Protein AF-A0A4Q7DZA7-F1 (afdb_monomer)

pLDDT: mean 85.85, std 13.91, range [44.31, 97.94]

Foldseek 3Di:
DPPVPVVVLVVLVVVLVQAEFEWEDPDVVDTDGDDDDPQLSVLVSLCCVFPNVVLSVQLCVVVVDHQYEYAYDPDPDQWAEDARYIYGYDPVVVVVVCPPPQDDSNLRVQLRNLVYNSSCVSDPDADDPPDQSNSQVSLVVTNQSSCVSVVTDRPNGPDD

Radius of gyration: 15.42 Å; Cα contacts (8 Å, |Δi|>4): 242; chains: 1; bounding box: 34×45×36 Å

Sequence (160 aa):
MQMFNAETRLAKERELNKYFTHSTEYELDEYRASAMPQNVKDSLVDIMESPLGDKIRNGVDSTGSKIELTQSLYEESAFQASGNQVYYGDVDTFNARGITMHQTMGTLLAHEIGHTQSYMANYSFVPSPGTNSNENWTVTNAEDIYRAYKGLPLRRNYDN

Nearest PDB structures (foldseek):
  5ev7-assembly1_A  TM=4.922E-01  e=2.728E-02  Bacillus anthracis str. Ames
  4fca-assembly1_A  TM=4.687E-01  e=2.016E-02  Bacillus anthracis str. Ames
  3se6-assembly1_A  TM=5.069E-01  e=5.265E+00  Homo sapiens
  7edx-assembly1_B  TM=3.617E-01  e=3.245E+00  Homo sapiens

Mean predicted aligned error: 6.01 Å

Secondary structure (DSSP, 8-state):
--SHHHHHHHHHHHHHHHHEEEEEEEETTEEEE-PPPHHHHHHHHHHHHSHHHHHHHHHHHHH--PEEEEE-SS-SSSEEEETTEEEE--HHHHHHTT--TT--HHHHHHHHHHTSHHHHTT-S--PPTTSHHHHHHHIIIIIHHHHHHHTPPP--S---

Organism: NCBI:txid43658

Solvent-accessible surface area (backbone atoms only — not comparable to full-atom values): 8910 Å² total; per-residue (Å²): 143,71,69,78,60,56,59,55,50,54,51,52,53,57,53,48,58,72,47,39,47,35,26,33,42,79,48,93,98,39,72,42,82,47,85,70,54,67,72,58,50,54,29,48,51,56,42,54,75,29,78,46,18,58,47,44,51,55,9,22,70,72,67,72,44,54,40,33,40,31,38,33,81,79,56,87,56,63,66,48,50,58,62,42,33,31,41,30,33,56,70,67,60,51,68,70,65,62,60,56,102,84,62,46,73,44,47,51,50,34,30,33,48,35,61,14,49,29,40,46,64,73,49,98,74,76,61,63,83,100,34,74,66,23,51,35,46,21,29,64,73,19,18,33,47,46,24,56,70,72,71,44,85,68,60,92,58,76,77,133

Structure (mmCIF, N/CA/C/O backbone):
data_AF-A0A4Q7DZA7-F1
#
_entry.id   AF-A0A4Q7DZA7-F1
#
loop_
_atom_site.group_PDB
_atom_site.id
_atom_site.type_symbol
_atom_site.label_atom_id
_atom_site.label_alt_id
_atom_site.label_comp_id
_atom_site.label_asym_id
_atom_site.label_entity_id
_atom_site.label_seq_id
_atom_site.pdbx_PDB_ins_code
_atom_site.Cartn_x
_atom_site.Cartn_y
_atom_site.Cartn_z
_atom_site.occupancy
_atom_site.B_iso_or_equiv
_atom_site.auth_seq_id
_atom_site.auth_comp_id
_atom_site.auth_asym_id
_atom_site.auth_atom_id
_atom_site.pdbx_PDB_model_num
ATOM 1 N N . MET A 1 1 ? -7.302 -31.049 -13.648 1.00 47.22 1 MET A N 1
ATOM 2 C CA . MET A 1 1 ? -7.250 -30.394 -12.322 1.00 47.22 1 MET A CA 1
ATOM 3 C C . MET A 1 1 ? -6.666 -28.983 -12.491 1.00 47.22 1 MET A C 1
ATOM 5 O O . MET A 1 1 ? -5.512 -28.764 -12.170 1.00 47.22 1 MET A O 1
ATOM 9 N N . GLN A 1 2 ? -7.422 -28.051 -13.096 1.00 45.88 2 GLN A N 1
ATOM 10 C CA . GLN A 1 2 ? -6.946 -26.686 -13.428 1.00 45.88 2 GLN A CA 1
ATOM 11 C C . GLN A 1 2 ? -8.004 -25.575 -13.232 1.00 45.88 2 GLN A C 1
ATOM 13 O O . GLN A 1 2 ? -7.659 -24.402 -13.301 1.00 45.88 2 GLN A O 1
ATOM 18 N N . MET A 1 3 ? -9.269 -25.908 -12.935 1.00 44.31 3 MET A N 1
ATOM 19 C CA . MET A 1 3 ? -10.332 -24.903 -12.746 1.00 44.31 3 MET A CA 1
ATOM 20 C C . MET A 1 3 ? -10.346 -24.267 -11.345 1.00 44.31 3 MET A C 1
ATOM 22 O O . MET A 1 3 ? -10.724 -23.110 -11.213 1.00 44.31 3 MET A O 1
ATOM 26 N N . PHE A 1 4 ? -9.833 -24.961 -10.321 1.00 48.12 4 PHE A N 1
ATOM 27 C CA . PHE A 1 4 ? -9.812 -24.458 -8.938 1.00 48.12 4 PHE A CA 1
ATOM 28 C C . PHE A 1 4 ? -8.910 -23.229 -8.725 1.00 48.12 4 PHE A C 1
ATOM 30 O O . PHE A 1 4 ? -9.096 -22.508 -7.758 1.00 48.12 4 PHE A O 1
ATOM 37 N N . ASN A 1 5 ? -7.949 -22.961 -9.617 1.00 60.72 5 ASN A N 1
ATOM 38 C CA . ASN A 1 5 ? -6.965 -21.890 -9.411 1.00 60.72 5 ASN A CA 1
ATOM 39 C C . ASN A 1 5 ? -7.408 -20.535 -9.998 1.00 60.72 5 ASN A C 1
ATOM 41 O O . ASN A 1 5 ? -7.038 -19.475 -9.494 1.00 60.72 5 ASN A O 1
ATOM 45 N N . ALA A 1 6 ? -8.217 -20.548 -11.063 1.00 61.12 6 ALA A N 1
ATOM 46 C CA . ALA A 1 6 ? -8.665 -19.327 -11.734 1.00 61.12 6 ALA A CA 1
ATOM 47 C C . ALA A 1 6 ? -9.775 -18.607 -10.951 1.00 61.12 6 ALA A C 1
ATOM 49 O O . ALA A 1 6 ? -9.751 -17.382 -10.840 1.00 61.12 6 ALA A O 1
ATOM 50 N N . GLU A 1 7 ? -10.713 -19.357 -10.368 1.00 65.81 7 GLU A N 1
ATOM 51 C CA . GLU A 1 7 ? -11.801 -18.795 -9.559 1.00 65.81 7 GLU A CA 1
ATOM 52 C C . GLU A 1 7 ? -11.279 -18.150 -8.272 1.00 65.81 7 GLU A C 1
ATOM 54 O O . GLU A 1 7 ? -11.689 -17.039 -7.930 1.00 65.81 7 GLU A O 1
ATOM 59 N N . THR A 1 8 ? -10.309 -18.786 -7.608 1.00 79.00 8 THR A N 1
ATOM 60 C CA . THR A 1 8 ? -9.642 -18.224 -6.427 1.00 79.00 8 THR A CA 1
ATOM 61 C C . THR A 1 8 ? -8.874 -16.948 -6.768 1.00 79.00 8 THR A C 1
ATOM 63 O O . THR A 1 8 ? -8.974 -15.968 -6.032 1.00 79.00 8 THR A O 1
ATOM 66 N N . ARG A 1 9 ? -8.172 -16.899 -7.910 1.00 71.00 9 ARG A N 1
ATOM 67 C CA . ARG A 1 9 ? -7.470 -15.684 -8.357 1.00 71.00 9 ARG A CA 1
ATOM 68 C C . ARG A 1 9 ? -8.435 -14.536 -8.658 1.00 71.00 9 ARG A C 1
ATOM 70 O O . ARG A 1 9 ? -8.233 -13.428 -8.175 1.00 71.00 9 ARG A O 1
ATOM 77 N N . LEU A 1 10 ? -9.516 -14.798 -9.393 1.00 75.88 10 LEU A N 1
ATOM 78 C CA . LEU A 1 10 ? -10.536 -13.784 -9.689 1.00 75.88 10 LEU A CA 1
ATOM 79 C C . LEU A 1 10 ? -11.243 -13.280 -8.424 1.00 75.88 10 LEU A C 1
ATOM 81 O O . LEU A 1 10 ? -11.588 -12.103 -8.338 1.00 75.88 10 LEU A O 1
ATOM 85 N N . ALA A 1 11 ? -11.472 -14.149 -7.437 1.00 84.00 11 ALA A N 1
ATOM 86 C CA . ALA A 1 11 ? -12.013 -13.744 -6.143 1.00 84.00 11 ALA A CA 1
ATOM 87 C C . ALA A 1 11 ? -11.052 -12.808 -5.393 1.00 84.00 11 ALA A C 1
ATOM 89 O O . ALA A 1 11 ? -11.485 -11.754 -4.935 1.00 84.00 11 ALA A O 1
ATOM 90 N N . LYS A 1 12 ? -9.757 -13.145 -5.348 1.00 84.88 12 LYS A N 1
ATOM 91 C CA . LYS A 1 12 ? -8.710 -12.311 -4.741 1.00 84.88 12 LYS A CA 1
ATOM 92 C C . LYS A 1 12 ? -8.581 -10.949 -5.427 1.00 84.88 12 LYS A C 1
ATOM 94 O O . LYS A 1 12 ? -8.560 -9.930 -4.752 1.00 84.88 12 LYS A O 1
ATOM 99 N N . GLU A 1 13 ? -8.589 -10.900 -6.758 1.00 81.81 13 GLU A N 1
ATOM 100 C CA . GLU A 1 13 ? -8.533 -9.628 -7.495 1.00 81.81 13 GLU A CA 1
ATOM 101 C C . GLU A 1 13 ? -9.774 -8.754 -7.258 1.00 81.81 13 GLU A C 1
ATOM 103 O O . GLU A 1 13 ? -9.659 -7.543 -7.071 1.00 81.81 13 GLU A O 1
ATOM 108 N N . ARG A 1 14 ? -10.972 -9.353 -7.213 1.00 87.56 14 ARG A N 1
ATOM 109 C CA . ARG A 1 14 ? -12.196 -8.616 -6.857 1.00 87.56 14 ARG A CA 1
ATOM 110 C C . ARG A 1 14 ? -12.143 -8.059 -5.442 1.00 87.56 14 ARG A C 1
ATOM 112 O O . ARG A 1 14 ? -12.665 -6.971 -5.218 1.0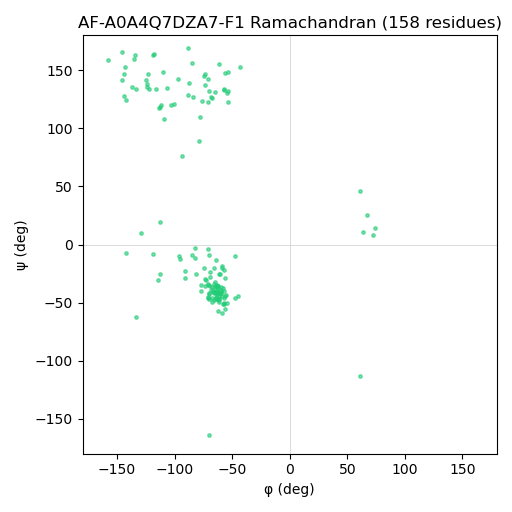0 87.56 14 ARG A O 1
ATOM 119 N N . GLU A 1 15 ? -11.535 -8.793 -4.518 1.00 90.38 15 GLU A N 1
ATOM 120 C CA . GLU A 1 15 ? -11.320 -8.323 -3.156 1.00 90.38 15 GLU A CA 1
ATOM 121 C C . GLU A 1 15 ? -10.361 -7.129 -3.129 1.00 90.38 15 GLU A C 1
ATOM 123 O O . GLU A 1 15 ? -10.706 -6.101 -2.555 1.00 90.38 15 GLU A O 1
ATOM 128 N N . LEU A 1 16 ? -9.220 -7.204 -3.824 1.00 94.50 16 LEU A N 1
ATOM 129 C CA . LEU A 1 16 ? -8.279 -6.082 -3.918 1.00 94.50 16 LEU A CA 1
ATOM 130 C C . LEU A 1 16 ? -8.952 -4.806 -4.436 1.00 94.50 16 LEU A C 1
ATOM 132 O O . LEU A 1 16 ? -8.773 -3.741 -3.853 1.00 94.50 16 LEU A O 1
ATOM 136 N N . ASN A 1 17 ? -9.795 -4.913 -5.465 1.00 94.56 17 ASN A N 1
ATOM 137 C CA . ASN A 1 17 ? -10.489 -3.763 -6.055 1.00 94.56 17 ASN A CA 1
ATOM 138 C C . ASN A 1 17 ? -11.466 -3.058 -5.097 1.00 94.56 17 ASN A C 1
ATOM 140 O O . ASN A 1 17 ? -11.931 -1.956 -5.406 1.00 94.56 17 ASN A O 1
ATOM 144 N N . LYS A 1 18 ? -11.825 -3.661 -3.956 1.00 95.88 18 LYS A N 1
ATOM 145 C CA . LYS A 1 18 ? -12.610 -2.979 -2.915 1.00 95.88 18 LYS A CA 1
ATOM 146 C C . LYS A 1 18 ? -11.775 -1.966 -2.141 1.00 95.88 18 LYS A C 1
ATOM 148 O O . LYS A 1 18 ? -12.327 -0.958 -1.719 1.00 95.88 18 LYS A O 1
ATOM 153 N N . TYR A 1 19 ? -10.475 -2.209 -2.010 1.00 97.38 19 TYR A N 1
ATOM 154 C CA . TYR A 1 19 ? -9.584 -1.454 -1.129 1.00 97.38 19 TYR A CA 1
ATOM 155 C C . TYR A 1 19 ? -8.553 -0.622 -1.886 1.00 97.38 19 TYR A C 1
ATOM 157 O O . TYR A 1 19 ? -8.115 0.407 -1.378 1.00 97.38 19 TYR A O 1
ATOM 165 N N . PHE A 1 20 ? -8.223 -1.034 -3.111 1.00 97.81 20 PHE A N 1
ATOM 166 C CA . PHE A 1 20 ? -7.206 -0.401 -3.934 1.00 97.81 20 PHE A CA 1
ATOM 167 C C . PHE A 1 20 ? -7.756 0.055 -5.283 1.00 97.81 20 PHE A C 1
ATOM 169 O O . PHE A 1 20 ? -8.619 -0.593 -5.885 1.00 97.81 20 PHE A O 1
ATOM 176 N N . THR A 1 21 ? -7.210 1.160 -5.775 1.00 97.31 21 THR A N 1
ATOM 177 C CA . THR A 1 21 ? -7.267 1.569 -7.182 1.00 97.31 21 THR A CA 1
ATOM 178 C C . THR A 1 21 ? -5.858 1.631 -7.746 1.00 97.31 21 THR A C 1
ATOM 180 O O . THR A 1 21 ? -4.883 1.616 -6.997 1.00 97.31 21 THR A O 1
ATOM 183 N N . HIS A 1 22 ? -5.742 1.655 -9.071 1.00 96.38 22 HIS A N 1
ATOM 184 C CA . HIS A 1 22 ? -4.447 1.736 -9.723 1.00 96.38 22 HIS A CA 1
ATOM 185 C C . HIS A 1 22 ? -4.472 2.724 -10.884 1.00 96.38 22 HIS A C 1
ATOM 187 O O . HIS A 1 22 ? -5.401 2.713 -11.702 1.00 96.38 22 HIS A O 1
ATOM 193 N N . SER A 1 23 ? -3.433 3.542 -10.961 1.00 95.44 23 SER A N 1
ATOM 194 C CA . SER A 1 23 ? -3.175 4.452 -12.064 1.00 95.44 23 SER A CA 1
ATOM 195 C C . SER A 1 23 ? -1.703 4.388 -12.474 1.00 95.44 23 SER A C 1
ATOM 197 O O . SER A 1 23 ? -0.838 3.904 -11.746 1.00 95.44 23 SER A O 1
ATOM 199 N N . THR A 1 24 ? -1.425 4.821 -13.696 1.00 92.31 24 THR A N 1
ATOM 200 C CA . THR A 1 24 ? -0.067 4.987 -14.209 1.00 92.31 24 THR A CA 1
ATOM 201 C C . THR A 1 24 ? 0.092 6.434 -14.637 1.00 92.31 24 THR A C 1
ATOM 203 O O . THR A 1 24 ? -0.790 6.986 -15.304 1.00 92.31 24 THR A O 1
ATOM 206 N N . GLU A 1 25 ? 1.203 7.037 -14.241 1.00 89.44 25 GLU A N 1
ATOM 207 C CA . GLU A 1 25 ? 1.641 8.329 -14.746 1.00 89.44 25 GLU A CA 1
ATOM 208 C C . GLU A 1 25 ? 2.041 8.180 -16.217 1.00 89.44 25 GLU A C 1
ATOM 210 O O . GLU A 1 25 ? 2.806 7.285 -16.570 1.00 89.44 25 GLU A O 1
ATOM 215 N N . TYR A 1 26 ? 1.482 9.009 -17.094 1.00 83.69 26 TYR A N 1
ATOM 216 C CA . TYR A 1 26 ? 1.755 8.951 -18.535 1.00 83.69 26 TYR A CA 1
ATOM 217 C C . TYR A 1 26 ? 2.488 10.201 -19.037 1.00 83.69 26 TYR A C 1
ATOM 219 O O . TYR A 1 26 ? 3.290 10.113 -19.964 1.00 83.69 26 TYR A O 1
ATOM 227 N N . GLU A 1 27 ? 2.240 11.340 -18.396 1.00 83.69 27 GLU A N 1
ATOM 228 C CA . GLU A 1 27 ? 3.023 12.575 -18.483 1.00 83.69 27 GLU A CA 1
ATOM 229 C C . GLU A 1 27 ? 3.222 13.091 -17.053 1.00 83.69 27 GLU A C 1
ATOM 231 O O . GLU A 1 27 ? 2.518 12.639 -16.149 1.00 83.69 27 GLU A O 1
ATOM 236 N N . LEU A 1 28 ? 4.176 14.001 -16.840 1.00 81.88 28 LEU A N 1
ATOM 237 C CA . LEU A 1 28 ? 4.444 14.553 -15.510 1.00 81.88 28 LEU A CA 1
ATOM 238 C C . LEU A 1 28 ? 3.151 15.117 -14.902 1.00 81.88 28 LEU A C 1
ATOM 240 O O . LEU A 1 28 ? 2.518 15.980 -15.511 1.00 81.88 28 LEU A O 1
ATOM 244 N N . ASP A 1 29 ? 2.777 14.615 -13.725 1.00 81.50 29 ASP A N 1
ATOM 245 C CA . ASP A 1 29 ? 1.537 14.957 -13.012 1.00 81.50 29 ASP A CA 1
ATOM 246 C C . ASP A 1 29 ? 0.220 14.565 -13.727 1.00 81.50 29 ASP A C 1
ATOM 248 O O . ASP A 1 29 ? -0.872 14.939 -13.282 1.00 81.50 29 ASP A O 1
ATOM 252 N N . GLU A 1 30 ? 0.277 13.769 -14.802 1.00 87.25 30 GLU A N 1
ATOM 253 C CA . GLU A 1 30 ? -0.896 13.231 -15.498 1.00 87.25 30 GLU A CA 1
ATOM 254 C C . GLU A 1 30 ? -1.068 11.723 -15.274 1.00 87.25 30 GLU A C 1
ATOM 256 O O . GLU A 1 30 ? -0.381 10.881 -15.864 1.00 87.25 30 GLU A O 1
ATOM 261 N N . TYR A 1 31 ? -2.085 11.373 -14.487 1.00 90.12 31 TYR A N 1
ATOM 262 C CA . TYR A 1 31 ? -2.376 9.997 -14.087 1.00 90.12 31 TYR A CA 1
ATOM 263 C C . TYR A 1 31 ? -3.597 9.434 -14.813 1.00 90.12 31 TYR A C 1
ATOM 265 O O . TYR A 1 31 ? -4.650 10.071 -14.907 1.00 90.12 31 TYR A O 1
ATOM 273 N N . ARG A 1 32 ? -3.487 8.196 -15.303 1.00 93.19 32 ARG A N 1
ATOM 274 C CA . ARG A 1 32 ? -4.602 7.478 -15.936 1.00 93.19 32 ARG A CA 1
ATOM 275 C C . ARG A 1 32 ? -4.841 6.150 -15.250 1.00 93.19 32 ARG A C 1
ATOM 277 O O . ARG A 1 32 ? -3.901 5.3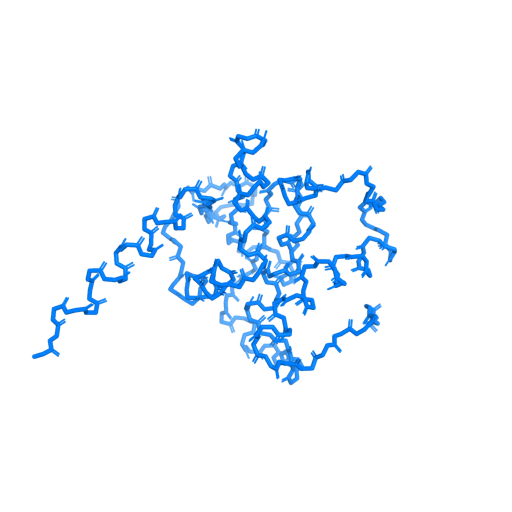99 -15.008 1.00 93.19 32 ARG A O 1
ATOM 284 N N . ALA A 1 33 ? -6.110 5.839 -14.991 1.00 95.56 33 ALA A N 1
ATOM 285 C CA . ALA A 1 33 ? -6.501 4.535 -14.474 1.00 95.56 33 ALA A CA 1
ATOM 286 C C . ALA A 1 33 ? -5.949 3.422 -15.376 1.00 95.56 33 ALA A C 1
ATOM 288 O O . ALA A 1 33 ? -6.087 3.471 -16.602 1.00 95.56 33 ALA A O 1
ATOM 289 N N . SER A 1 34 ? -5.330 2.419 -14.768 1.00 93.75 34 SER A N 1
ATOM 290 C CA . SER A 1 34 ? -4.632 1.362 -15.493 1.00 93.75 34 SER A CA 1
ATOM 291 C C . SER A 1 34 ? -4.751 0.028 -14.764 1.00 93.75 34 SER A C 1
ATOM 293 O O . SER A 1 34 ? -5.163 -0.052 -13.605 1.00 93.75 34 SER A O 1
ATOM 295 N N . ALA A 1 35 ? -4.424 -1.058 -15.463 1.00 91.44 35 ALA A N 1
ATOM 296 C CA . ALA A 1 35 ? -4.367 -2.365 -14.832 1.00 91.44 35 ALA A CA 1
ATOM 297 C C . ALA A 1 35 ? -3.163 -2.436 -13.887 1.00 91.44 35 ALA A C 1
ATOM 299 O O . ALA A 1 35 ? -2.044 -2.121 -14.279 1.00 91.44 35 ALA A O 1
ATOM 300 N N . MET A 1 36 ? -3.393 -2.912 -12.666 1.00 91.44 36 MET A N 1
ATOM 301 C CA . MET A 1 36 ? -2.320 -3.146 -11.705 1.00 91.44 36 MET A CA 1
ATOM 302 C C . MET A 1 36 ? -1.372 -4.259 -12.202 1.00 91.44 36 MET A C 1
ATOM 304 O O . MET A 1 36 ? -1.868 -5.333 -12.580 1.00 91.44 36 MET A O 1
ATOM 308 N N . PRO A 1 37 ? -0.041 -4.053 -12.177 1.00 89.56 37 PRO A N 1
ATOM 309 C CA . PRO A 1 37 ? 0.943 -5.078 -12.522 1.00 89.56 37 PRO A CA 1
ATOM 310 C C . PRO A 1 37 ? 0.799 -6.347 -11.672 1.00 89.56 37 PRO A C 1
ATOM 312 O O . PRO A 1 37 ? 0.421 -6.292 -10.500 1.00 89.56 37 PRO A O 1
ATOM 315 N N . GLN A 1 38 ? 1.110 -7.513 -12.246 1.00 87.31 38 GLN A N 1
ATOM 316 C CA . GLN A 1 38 ? 0.842 -8.800 -11.589 1.00 87.31 38 GLN A CA 1
ATOM 317 C C . GLN A 1 38 ? 1.632 -8.984 -10.286 1.00 87.31 38 GLN A C 1
ATOM 319 O O . GLN A 1 38 ? 1.076 -9.433 -9.293 1.00 87.31 38 GLN A O 1
ATOM 324 N N . AS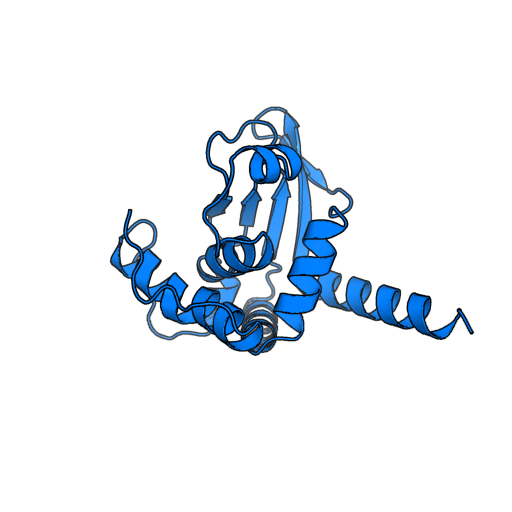N A 1 39 ? 2.899 -8.584 -10.252 1.00 84.69 39 ASN A N 1
ATOM 325 C CA . ASN A 1 39 ? 3.740 -8.666 -9.055 1.00 84.69 39 ASN A CA 1
ATOM 326 C C . ASN A 1 39 ? 3.246 -7.751 -7.915 1.00 84.69 39 ASN A C 1
ATOM 328 O O . ASN A 1 39 ? 3.393 -8.091 -6.738 1.00 84.69 39 ASN A O 1
ATOM 332 N N . VAL A 1 40 ? 2.647 -6.604 -8.259 1.00 90.12 40 VAL A N 1
ATOM 333 C CA . VAL A 1 40 ? 2.004 -5.699 -7.297 1.00 90.12 40 VAL A CA 1
ATOM 334 C C . VAL A 1 40 ? 0.733 -6.354 -6.768 1.00 90.12 40 VAL A C 1
ATOM 336 O O . VAL A 1 40 ? 0.568 -6.445 -5.555 1.00 90.12 40 VAL A O 1
ATOM 339 N N . LYS A 1 41 ? -0.111 -6.914 -7.650 1.00 91.75 41 LYS A N 1
ATOM 340 C CA . LYS A 1 41 ? -1.296 -7.689 -7.241 1.00 91.75 41 LYS A CA 1
ATOM 341 C C . LYS A 1 41 ? -0.932 -8.820 -6.285 1.00 91.75 41 LYS A C 1
ATOM 343 O O . LYS A 1 41 ? -1.549 -8.930 -5.233 1.00 91.75 41 LYS A O 1
ATOM 348 N N . ASP A 1 42 ? 0.060 -9.635 -6.630 1.00 89.75 42 ASP A N 1
ATOM 349 C CA . ASP A 1 42 ? 0.480 -10.776 -5.812 1.00 89.75 42 ASP A CA 1
ATOM 350 C C . ASP A 1 42 ? 0.967 -10.312 -4.429 1.00 89.75 42 ASP A C 1
ATOM 352 O O . ASP A 1 42 ? 0.579 -10.878 -3.409 1.00 89.75 42 ASP A O 1
ATOM 356 N N . SER A 1 43 ? 1.730 -9.216 -4.382 1.00 91.12 43 SER A N 1
ATOM 357 C CA . SER A 1 43 ? 2.185 -8.617 -3.121 1.00 91.12 43 SER A CA 1
ATOM 358 C C . SER A 1 43 ? 1.023 -8.081 -2.276 1.00 91.12 43 SER A C 1
ATOM 360 O O . SER A 1 43 ? 1.002 -8.280 -1.063 1.00 91.12 43 SER A O 1
ATOM 362 N N . LEU A 1 44 ? 0.031 -7.432 -2.895 1.00 95.56 44 LEU A N 1
ATOM 363 C CA . LEU A 1 44 ? -1.157 -6.953 -2.188 1.00 95.56 44 LEU A CA 1
ATOM 364 C C . LEU A 1 44 ? -2.050 -8.093 -1.708 1.00 95.56 44 LEU A C 1
ATOM 366 O O . LEU A 1 44 ? -2.631 -7.979 -0.635 1.00 95.56 44 LEU A O 1
ATOM 370 N N . VAL A 1 45 ? -2.169 -9.190 -2.462 1.00 94.44 45 VAL A N 1
ATOM 371 C CA . VAL A 1 45 ? -2.879 -10.390 -1.996 1.00 94.44 45 VAL A CA 1
ATOM 372 C C . VAL A 1 45 ? -2.250 -10.885 -0.699 1.00 94.44 45 VAL A C 1
ATOM 374 O O . VAL A 1 45 ? -2.967 -11.055 0.284 1.00 94.44 45 VAL A O 1
ATOM 377 N N . ASP A 1 46 ? -0.927 -11.047 -0.672 1.00 93.12 46 ASP A N 1
ATOM 378 C CA . ASP A 1 46 ? -0.208 -11.490 0.524 1.00 93.12 46 ASP A CA 1
ATOM 379 C C . ASP A 1 46 ? -0.396 -10.515 1.700 1.00 93.12 46 ASP A C 1
ATOM 381 O O . ASP A 1 46 ? -0.597 -10.938 2.839 1.00 93.12 46 ASP A O 1
ATOM 385 N N . ILE A 1 47 ? -0.370 -9.204 1.437 1.00 96.38 47 ILE A N 1
ATOM 386 C CA . ILE A 1 47 ? -0.649 -8.174 2.448 1.00 96.38 47 ILE A CA 1
ATOM 387 C C . ILE A 1 47 ? -2.074 -8.317 2.990 1.00 96.38 47 ILE A C 1
ATOM 389 O O . ILE A 1 47 ? -2.268 -8.315 4.207 1.00 96.38 47 ILE A O 1
ATOM 393 N N . MET A 1 48 ? -3.066 -8.477 2.115 1.00 96.56 48 MET A N 1
ATOM 394 C CA . MET A 1 48 ? -4.472 -8.590 2.502 1.00 96.56 48 MET A CA 1
ATOM 395 C C . MET A 1 48 ? -4.788 -9.898 3.240 1.00 96.56 48 MET A C 1
ATOM 397 O O . MET A 1 48 ? -5.757 -9.945 3.999 1.00 96.56 48 MET A O 1
ATOM 401 N N . GLU A 1 49 ? -3.991 -10.950 3.050 1.00 94.69 49 GLU A N 1
ATOM 402 C CA . GLU A 1 49 ? -4.072 -12.206 3.811 1.00 94.69 49 GLU A CA 1
ATOM 403 C C . GLU A 1 49 ? -3.350 -12.145 5.169 1.00 94.69 49 GLU A C 1
ATOM 405 O O . GLU A 1 49 ? -3.528 -13.033 6.005 1.00 94.69 49 GLU A O 1
ATOM 410 N N . SER A 1 50 ? -2.557 -11.100 5.411 1.00 95.50 50 SER A N 1
ATOM 411 C CA . SER A 1 50 ? -1.870 -10.868 6.683 1.00 95.50 50 SER A CA 1
ATOM 412 C C . SER A 1 50 ? -2.734 -10.065 7.675 1.00 95.50 50 SER A C 1
ATOM 414 O O . SER A 1 50 ? -3.724 -9.448 7.272 1.00 95.50 50 SER A O 1
ATOM 416 N N . PRO A 1 51 ? -2.338 -9.960 8.962 1.00 97.31 51 PRO A N 1
ATOM 417 C CA . PRO A 1 51 ? -3.006 -9.072 9.923 1.00 97.31 51 PRO A CA 1
ATOM 418 C C . PRO A 1 51 ? -2.997 -7.590 9.512 1.00 97.31 51 PRO A C 1
ATOM 420 O O . PRO A 1 51 ? -3.812 -6.806 10.000 1.00 97.31 51 PRO A O 1
ATOM 423 N N . LEU A 1 52 ? -2.089 -7.193 8.610 1.00 96.94 52 LEU A N 1
ATOM 424 C CA . LEU A 1 52 ? -2.096 -5.860 8.011 1.00 96.94 52 LEU A CA 1
ATOM 425 C C . LEU A 1 52 ? -3.351 -5.643 7.154 1.00 96.94 52 LEU A C 1
ATOM 427 O O . LEU A 1 52 ? -3.935 -4.561 7.175 1.00 96.94 52 LEU A O 1
ATOM 431 N N . GLY A 1 53 ? -3.802 -6.691 6.460 1.00 97.06 53 GLY A N 1
ATOM 432 C CA . GLY A 1 53 ? -5.010 -6.691 5.645 1.00 97.06 53 GLY A CA 1
ATOM 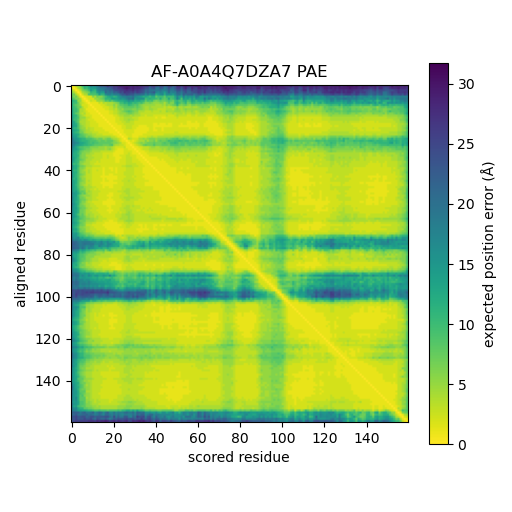433 C C . GLY A 1 53 ? -6.249 -6.280 6.427 1.00 97.06 53 GLY A C 1
ATOM 434 O O . GLY A 1 53 ? -7.005 -5.437 5.961 1.00 97.06 53 GLY A O 1
ATOM 435 N N . ASP A 1 54 ? -6.433 -6.791 7.645 1.00 96.19 54 ASP A N 1
ATOM 436 C CA . ASP A 1 54 ? -7.593 -6.438 8.477 1.00 96.19 54 ASP A CA 1
ATOM 437 C C . ASP A 1 54 ? -7.611 -4.954 8.852 1.00 96.19 54 ASP A C 1
ATOM 439 O O . ASP A 1 54 ? -8.665 -4.318 8.854 1.00 96.19 54 ASP A O 1
ATOM 443 N N . LYS A 1 55 ? -6.436 -4.370 9.103 1.00 96.81 55 LYS A N 1
ATOM 444 C CA . LYS A 1 55 ? -6.300 -2.931 9.362 1.00 96.81 55 LYS A CA 1
ATOM 445 C C . LYS A 1 55 ? -6.601 -2.105 8.114 1.00 96.81 55 LYS A C 1
ATOM 447 O O . LYS A 1 55 ? -7.267 -1.080 8.217 1.00 96.81 55 LYS A O 1
ATOM 452 N N . ILE A 1 56 ? -6.167 -2.561 6.938 1.00 97.69 56 ILE A N 1
ATOM 453 C CA . ILE A 1 56 ? -6.500 -1.911 5.663 1.00 97.69 56 ILE A CA 1
ATOM 454 C C . ILE A 1 56 ? -8.014 -1.938 5.433 1.00 97.69 56 ILE A C 1
ATOM 456 O O . ILE A 1 56 ? -8.590 -0.893 5.144 1.00 97.69 56 ILE A O 1
ATOM 460 N N . ARG A 1 57 ? -8.664 -3.097 5.621 1.00 97.50 57 ARG A N 1
ATOM 461 C CA . ARG A 1 57 ? -10.125 -3.236 5.490 1.00 97.50 57 ARG A CA 1
ATOM 462 C C . ARG A 1 57 ? -10.853 -2.258 6.405 1.00 97.50 57 ARG A C 1
ATOM 464 O O . ARG A 1 57 ? -11.608 -1.426 5.920 1.00 97.50 57 ARG A O 1
ATOM 471 N N . ASN A 1 58 ? -10.553 -2.296 7.703 1.00 96.62 58 ASN A N 1
ATOM 472 C CA . ASN A 1 58 ? -11.176 -1.415 8.692 1.00 96.62 58 ASN A CA 1
ATOM 473 C C . ASN A 1 58 ? -10.928 0.066 8.384 1.00 96.62 58 ASN A C 1
ATOM 475 O O . ASN A 1 58 ? -11.838 0.885 8.492 1.00 96.62 58 ASN A O 1
ATOM 479 N N . GLY A 1 59 ? -9.704 0.400 7.975 1.00 96.50 59 GLY A N 1
ATOM 480 C CA . GLY A 1 59 ? -9.309 1.747 7.592 1.00 96.50 59 GLY A CA 1
ATOM 481 C C . GLY A 1 59 ? -10.152 2.281 6.440 1.00 96.50 59 GLY A C 1
ATOM 482 O O . GLY A 1 59 ? -10.866 3.266 6.609 1.00 96.50 59 GLY A O 1
ATOM 483 N N . VAL A 1 60 ? -10.135 1.583 5.303 1.00 96.62 60 VAL A N 1
ATOM 484 C CA . VAL A 1 60 ? -10.900 1.954 4.101 1.00 96.62 60 VAL A CA 1
ATOM 485 C C . VAL A 1 60 ? -12.407 1.959 4.363 1.00 96.62 60 VAL A C 1
ATOM 487 O O . VAL A 1 60 ? -13.090 2.881 3.924 1.00 96.62 60 VAL A O 1
ATOM 490 N N . ASP A 1 61 ? -12.936 0.980 5.101 1.00 95.81 61 ASP A N 1
ATOM 491 C CA . ASP A 1 61 ? -14.367 0.911 5.420 1.00 95.81 61 ASP A CA 1
ATOM 492 C C . ASP A 1 61 ? -14.800 2.077 6.327 1.00 95.81 61 ASP A C 1
ATOM 494 O O . ASP A 1 61 ? -15.908 2.595 6.187 1.00 95.81 61 ASP A O 1
ATOM 498 N N . SER A 1 62 ? -13.925 2.526 7.234 1.00 94.56 62 SER A N 1
ATOM 499 C CA . SER A 1 62 ? -14.205 3.650 8.136 1.00 94.56 62 SER A CA 1
ATOM 500 C C . SER A 1 62 ? -14.090 5.022 7.465 1.00 94.56 62 SER A C 1
ATOM 502 O O . SER A 1 62 ? -14.853 5.929 7.800 1.00 94.56 62 SER A O 1
ATOM 504 N N . THR A 1 63 ? -13.162 5.190 6.518 1.00 95.00 63 THR A N 1
ATOM 505 C CA . THR A 1 63 ? -12.945 6.465 5.815 1.00 95.00 63 THR A CA 1
ATOM 506 C C . THR A 1 63 ? -13.773 6.591 4.541 1.00 95.00 63 THR A C 1
ATOM 508 O O . THR A 1 63 ? -14.001 7.703 4.069 1.00 95.00 63 THR A O 1
ATOM 511 N N . GLY A 1 64 ? -14.198 5.466 3.962 1.00 94.75 64 GLY A N 1
ATOM 512 C CA . GLY A 1 64 ? -14.802 5.394 2.632 1.00 94.75 64 GLY A CA 1
ATOM 513 C C . GLY A 1 64 ? -13.808 5.614 1.483 1.00 94.75 64 GLY A C 1
ATOM 514 O O . GLY A 1 64 ? -14.234 5.721 0.332 1.00 94.75 64 GLY A O 1
ATOM 515 N N . SER A 1 65 ? -12.503 5.684 1.768 1.00 95.44 65 SER A N 1
ATOM 516 C CA . SER A 1 65 ? -11.467 6.073 0.806 1.00 95.44 65 SER A CA 1
ATOM 517 C C . SER A 1 65 ? -10.536 4.910 0.478 1.00 95.44 65 SER A C 1
ATOM 519 O O . SER A 1 65 ? -9.814 4.408 1.335 1.00 95.44 65 SER A O 1
ATOM 521 N N . LYS A 1 66 ? -10.506 4.500 -0.793 1.00 97.19 66 LYS A N 1
ATOM 522 C CA . LYS A 1 66 ? -9.571 3.475 -1.287 1.00 97.19 66 LYS A CA 1
ATOM 523 C C . LYS A 1 66 ? -8.156 4.020 -1.391 1.00 97.19 66 LYS A C 1
ATOM 525 O O . LYS A 1 66 ? -7.982 5.191 -1.725 1.00 97.19 66 LYS A O 1
ATOM 530 N N . ILE A 1 67 ? -7.170 3.160 -1.156 1.00 97.94 67 ILE A N 1
ATOM 531 C CA . ILE A 1 67 ? -5.758 3.488 -1.356 1.00 97.94 67 ILE A CA 1
ATOM 532 C C . ILE A 1 67 ? -5.461 3.451 -2.858 1.00 97.94 67 ILE A C 1
ATOM 534 O O . ILE A 1 67 ? -5.695 2.435 -3.515 1.00 97.94 67 ILE A O 1
ATOM 538 N N . GLU A 1 68 ? -4.953 4.544 -3.413 1.00 97.00 68 GLU A N 1
ATOM 539 C CA . GLU A 1 68 ? -4.529 4.588 -4.810 1.00 97.00 68 GLU A CA 1
ATOM 540 C C . GLU A 1 68 ? -3.070 4.160 -4.929 1.00 97.00 68 GLU A C 1
ATOM 542 O O . GLU A 1 68 ? -2.209 4.679 -4.227 1.00 97.00 68 GLU A O 1
ATOM 547 N N . LEU A 1 69 ? -2.790 3.205 -5.813 1.00 95.56 69 LEU A N 1
ATOM 548 C CA . LEU A 1 69 ? -1.433 2.858 -6.208 1.00 95.56 69 LEU A CA 1
ATOM 549 C C . LEU A 1 69 ? -1.121 3.505 -7.553 1.00 95.56 69 LEU A C 1
ATOM 551 O O . LEU A 1 69 ? -1.778 3.198 -8.548 1.00 95.56 69 LEU A O 1
ATOM 555 N N . THR A 1 70 ? -0.096 4.341 -7.586 1.00 93.88 70 THR A N 1
ATOM 556 C CA . THR A 1 70 ? 0.331 5.048 -8.789 1.00 93.88 70 THR A CA 1
ATOM 557 C C . THR A 1 70 ? 1.696 4.555 -9.217 1.00 93.88 70 THR A C 1
ATOM 559 O O . THR A 1 70 ? 2.678 4.734 -8.500 1.00 93.88 70 THR A O 1
ATOM 562 N N . GLN A 1 71 ? 1.775 3.964 -10.406 1.00 91.00 71 GLN A N 1
ATOM 563 C CA . GLN A 1 71 ? 3.067 3.728 -11.034 1.00 91.00 71 GLN A CA 1
ATOM 564 C C . GLN A 1 71 ? 3.567 5.044 -11.637 1.00 91.00 71 GLN A C 1
ATOM 566 O O . GLN A 1 71 ? 2.998 5.504 -12.630 1.00 91.00 71 GLN A O 1
ATOM 571 N N . SER A 1 72 ? 4.604 5.641 -11.053 1.00 86.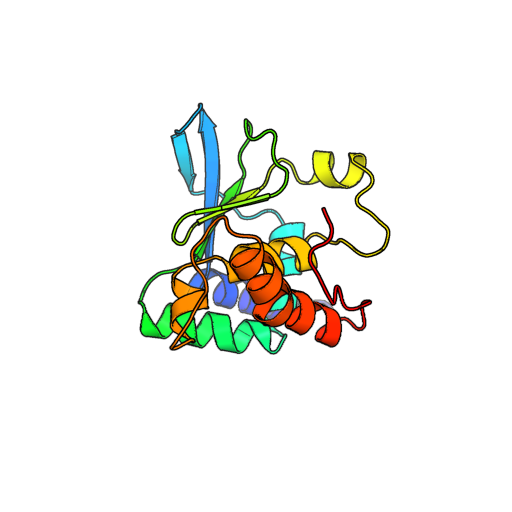38 72 SER A N 1
ATOM 572 C CA . SER A 1 72 ? 5.259 6.827 -11.608 1.00 86.38 72 SER A CA 1
ATOM 573 C C . SER A 1 72 ? 6.360 6.424 -12.588 1.00 86.38 72 SER A C 1
ATOM 575 O O . SER A 1 72 ? 7.110 5.470 -12.360 1.00 86.38 72 SER A O 1
ATOM 577 N N . LEU A 1 73 ? 6.448 7.153 -13.702 1.00 77.56 73 LEU A N 1
ATOM 578 C CA . LEU A 1 73 ? 7.510 6.985 -14.700 1.00 77.56 73 LEU A CA 1
ATOM 579 C C . LEU A 1 73 ? 8.668 7.968 -14.485 1.00 77.56 73 LEU A C 1
ATOM 581 O O . LEU A 1 73 ? 9.725 7.799 -15.096 1.00 77.56 73 LEU A O 1
ATOM 585 N N . TYR A 1 74 ? 8.468 8.982 -13.639 1.00 69.69 74 TYR A N 1
ATOM 586 C CA . TYR A 1 74 ? 9.393 10.098 -13.448 1.00 69.69 74 TYR A CA 1
ATOM 587 C C . TYR A 1 74 ? 9.935 10.214 -12.015 1.00 69.69 74 TYR A C 1
ATOM 589 O O . TYR A 1 74 ? 10.862 10.991 -11.788 1.00 69.69 74 TYR A O 1
ATOM 597 N N . GLU A 1 75 ? 9.419 9.440 -11.057 1.00 65.31 75 GLU A N 1
ATOM 598 C CA . GLU A 1 75 ? 9.921 9.446 -9.683 1.00 65.31 75 GLU A CA 1
ATOM 599 C C . GLU A 1 75 ? 11.345 8.872 -9.588 1.00 65.31 75 GLU A C 1
ATOM 601 O O . GLU A 1 75 ? 11.628 7.740 -9.994 1.00 65.31 75 GLU A O 1
ATOM 606 N N . GLU A 1 76 ? 12.262 9.643 -9.000 1.00 59.69 76 GLU A N 1
ATOM 607 C CA . GLU A 1 76 ? 13.603 9.149 -8.664 1.00 59.69 76 GLU A CA 1
ATOM 608 C C . GLU A 1 76 ? 13.565 8.201 -7.453 1.00 59.69 76 GLU A C 1
ATOM 610 O O . GLU A 1 76 ? 14.325 7.215 -7.387 1.00 59.69 76 GLU A O 1
ATOM 615 N N . SER A 1 77 ? 12.668 8.501 -6.502 1.00 61.03 77 SER A N 1
ATOM 616 C CA . SER A 1 77 ? 12.430 7.684 -5.321 1.00 61.03 77 SER A CA 1
ATOM 617 C C . SER A 1 77 ? 11.716 6.400 -5.719 1.00 61.03 77 SER A C 1
ATOM 619 O O . SER A 1 77 ? 10.909 6.327 -6.639 1.00 61.03 77 SER A O 1
ATOM 621 N N . ALA A 1 78 ? 12.105 5.328 -5.044 1.00 69.56 78 ALA A N 1
ATOM 622 C CA . ALA A 1 78 ? 11.594 4.014 -5.356 1.00 69.56 78 ALA A CA 1
ATOM 623 C C . ALA A 1 78 ? 10.112 3.930 -4.918 1.00 69.56 78 ALA A C 1
ATOM 625 O O . ALA A 1 78 ? 9.261 3.489 -5.677 1.00 69.56 78 ALA A O 1
ATOM 626 N N . PHE A 1 79 ? 9.797 4.402 -3.716 1.00 83.25 79 PHE A N 1
ATOM 627 C CA . PHE A 1 79 ? 8.461 4.376 -3.134 1.00 83.25 79 PHE A CA 1
ATOM 628 C C . PHE A 1 79 ? 8.231 5.647 -2.319 1.00 83.25 79 PHE A C 1
ATOM 630 O O . PHE A 1 79 ? 9.178 6.168 -1.727 1.00 83.25 79 PHE A O 1
ATOM 637 N N . GLN A 1 80 ? 6.990 6.126 -2.295 1.00 88.25 80 GLN A N 1
ATOM 638 C CA . GLN A 1 80 ? 6.544 7.182 -1.388 1.00 88.25 80 GLN A CA 1
ATOM 639 C C . GLN A 1 80 ? 5.026 7.131 -1.205 1.00 88.25 80 GLN A C 1
ATOM 641 O O . GLN A 1 80 ? 4.300 6.652 -2.078 1.00 88.25 80 GLN A O 1
ATOM 646 N N . ALA A 1 81 ? 4.525 7.714 -0.122 1.00 90.44 81 ALA A N 1
ATOM 647 C CA . ALA A 1 81 ? 3.100 7.903 0.101 1.00 90.44 81 ALA A CA 1
ATOM 648 C C . ALA A 1 81 ? 2.757 9.373 0.358 1.00 90.44 81 ALA A C 1
ATOM 650 O O . ALA A 1 81 ? 3.464 10.087 1.068 1.00 90.44 81 ALA A O 1
ATOM 651 N N . SER A 1 82 ? 1.624 9.816 -0.184 1.00 90.75 82 SER A N 1
ATOM 652 C CA . SER A 1 82 ? 1.052 11.135 0.079 1.00 90.75 82 SER A CA 1
ATOM 653 C C . SER A 1 82 ? -0.468 11.041 0.156 1.00 90.75 82 SER A C 1
ATOM 655 O O . SER A 1 82 ? -1.135 10.544 -0.753 1.00 90.75 82 SER A O 1
ATOM 657 N N . GLY A 1 83 ? -1.043 11.491 1.272 1.00 92.38 83 GLY A N 1
ATOM 658 C CA . GLY A 1 83 ? -2.480 11.369 1.514 1.00 92.38 83 GLY A CA 1
ATOM 659 C C . GLY A 1 83 ? -2.924 9.904 1.544 1.00 92.38 83 GLY A C 1
ATOM 660 O O . GLY A 1 83 ? -2.572 9.170 2.462 1.00 92.38 83 GLY A O 1
ATOM 661 N N . ASN A 1 84 ? -3.723 9.483 0.564 1.00 95.25 84 ASN A N 1
ATOM 662 C CA . ASN A 1 84 ? -4.168 8.091 0.416 1.00 95.25 84 ASN A CA 1
ATOM 663 C C . ASN A 1 84 ? -3.593 7.412 -0.836 1.00 95.25 84 ASN A C 1
ATOM 665 O O . ASN A 1 84 ? -4.150 6.424 -1.311 1.00 95.25 84 ASN A O 1
ATOM 669 N N . GLN A 1 85 ? -2.516 7.971 -1.378 1.00 94.69 85 GLN A N 1
ATOM 670 C CA . GLN A 1 85 ? -1.877 7.522 -2.601 1.00 94.69 85 GLN A CA 1
ATOM 671 C C . GLN A 1 85 ? -0.466 7.033 -2.290 1.00 94.69 85 GLN A C 1
ATOM 673 O O . GLN A 1 85 ? 0.276 7.689 -1.560 1.00 94.69 85 GLN A O 1
ATOM 678 N N . VAL A 1 86 ? -0.115 5.878 -2.839 1.00 94.19 86 VAL A N 1
ATOM 679 C CA . VAL A 1 86 ? 1.219 5.288 -2.793 1.00 94.19 86 VAL A CA 1
ATOM 680 C C . VAL A 1 86 ? 1.773 5.323 -4.203 1.00 94.19 86 VAL A C 1
ATOM 682 O O . VAL A 1 86 ? 1.205 4.723 -5.116 1.00 94.19 86 VAL A O 1
ATOM 685 N N . TYR A 1 87 ? 2.891 6.006 -4.364 1.00 91.25 87 TYR A N 1
ATOM 686 C CA . TYR A 1 87 ? 3.626 6.058 -5.606 1.00 91.25 87 TYR A CA 1
ATOM 687 C C . TYR A 1 87 ? 4.754 5.041 -5.581 1.00 91.25 87 TYR A C 1
ATOM 689 O O . TYR A 1 87 ? 5.396 4.810 -4.551 1.00 91.25 87 TYR A O 1
ATOM 697 N N . TYR A 1 88 ? 4.989 4.426 -6.729 1.00 87.94 88 TYR A N 1
ATOM 698 C CA . TYR A 1 88 ? 6.090 3.505 -6.918 1.00 87.94 88 TYR A CA 1
ATOM 699 C C . TYR A 1 88 ? 6.640 3.619 -8.338 1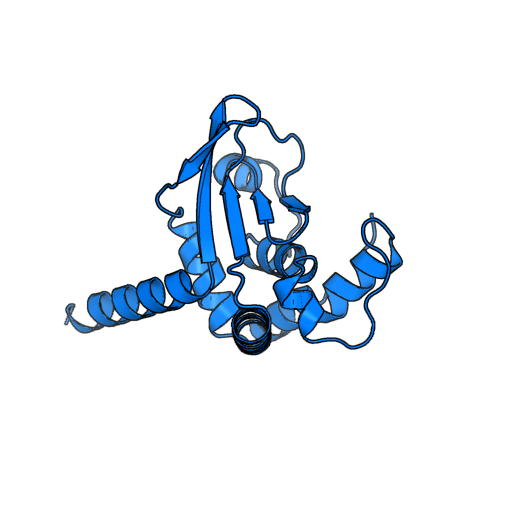.00 87.94 88 TYR A C 1
ATOM 701 O O . TYR A 1 88 ? 5.885 3.791 -9.293 1.00 87.94 88 TYR A O 1
ATOM 709 N N . GLY A 1 89 ? 7.962 3.528 -8.473 1.00 82.12 89 GLY A N 1
ATOM 710 C CA . GLY A 1 89 ? 8.632 3.545 -9.772 1.00 82.12 89 GLY A CA 1
ATOM 711 C C . GLY A 1 89 ? 8.395 2.282 -10.611 1.00 82.12 89 GLY A C 1
ATOM 712 O O . GLY A 1 89 ? 7.528 1.447 -10.339 1.00 82.12 89 GLY A O 1
ATOM 713 N N . ASP A 1 90 ? 9.219 2.088 -11.638 1.00 72.69 90 ASP A N 1
ATOM 714 C CA . ASP A 1 90 ? 9.190 0.860 -12.433 1.00 72.69 90 ASP A CA 1
ATOM 715 C C . ASP A 1 90 ? 9.733 -0.350 -11.652 1.00 72.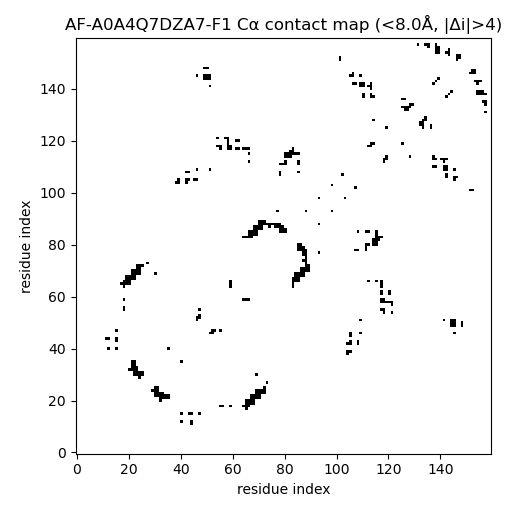69 90 ASP A C 1
ATOM 717 O O . ASP A 1 90 ? 10.892 -0.367 -11.233 1.00 72.69 90 ASP A O 1
ATOM 721 N N . VAL A 1 91 ? 8.896 -1.388 -11.521 1.00 64.38 91 VAL A N 1
ATOM 722 C CA . VAL A 1 91 ? 9.169 -2.689 -10.881 1.00 64.38 91 VAL A CA 1
ATOM 723 C C . VAL A 1 91 ? 10.530 -3.267 -11.286 1.00 64.38 91 VAL A C 1
ATOM 725 O O . VAL A 1 91 ? 11.276 -3.753 -10.430 1.00 64.38 91 VAL A O 1
ATOM 728 N N . ASP A 1 92 ? 10.868 -3.211 -12.574 1.00 65.31 92 ASP A N 1
ATOM 729 C CA . ASP A 1 92 ? 12.112 -3.789 -13.090 1.00 65.31 92 ASP A CA 1
ATOM 730 C C . ASP A 1 92 ? 13.337 -2.985 -12.641 1.00 65.31 92 ASP A C 1
ATOM 732 O O . ASP A 1 92 ? 14.380 -3.554 -12.298 1.00 65.31 92 ASP A O 1
ATOM 736 N N . THR A 1 93 ? 13.181 -1.667 -12.518 1.00 62.84 93 THR A N 1
ATOM 737 C CA . THR A 1 93 ? 14.200 -0.776 -11.959 1.00 62.84 93 THR A CA 1
ATOM 738 C C . THR A 1 93 ? 14.484 -1.104 -10.487 1.00 62.84 93 THR A C 1
ATOM 740 O O . THR A 1 93 ? 15.643 -1.066 -10.070 1.00 62.84 93 THR A O 1
ATOM 743 N N . PHE A 1 94 ? 13.490 -1.518 -9.692 1.00 65.25 94 PHE A N 1
ATOM 744 C CA . PHE A 1 94 ? 13.735 -1.976 -8.312 1.00 65.25 94 PHE A CA 1
ATOM 745 C C . PHE A 1 94 ? 14.515 -3.278 -8.249 1.00 65.25 94 PHE A C 1
ATOM 747 O O . PHE A 1 94 ? 15.465 -3.384 -7.474 1.00 65.25 94 PHE A O 1
ATOM 754 N N . ASN A 1 95 ? 14.134 -4.262 -9.065 1.00 61.69 95 ASN A N 1
ATOM 755 C CA . ASN A 1 95 ? 14.832 -5.543 -9.119 1.00 61.69 95 ASN A CA 1
ATOM 756 C C . ASN A 1 95 ? 16.305 -5.344 -9.515 1.00 61.69 95 ASN A C 1
ATOM 758 O O . ASN A 1 95 ? 17.190 -6.003 -8.968 1.00 61.69 9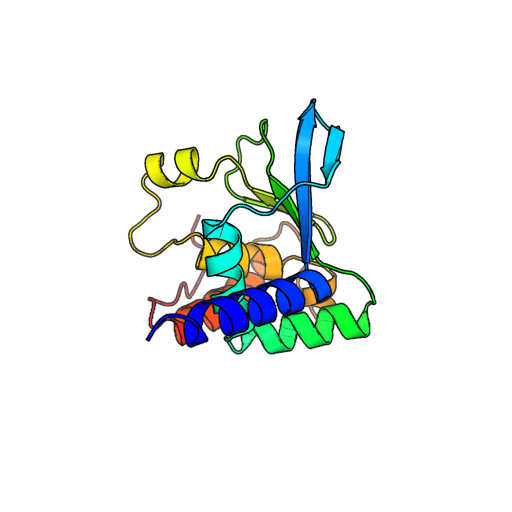5 ASN A O 1
ATOM 762 N N . ALA A 1 96 ? 16.579 -4.387 -10.408 1.00 60.84 96 ALA A N 1
ATOM 763 C CA . ALA A 1 96 ? 17.928 -4.029 -10.836 1.00 60.84 96 ALA A CA 1
ATOM 764 C C . ALA A 1 96 ? 18.742 -3.265 -9.773 1.00 60.84 96 ALA A C 1
ATOM 766 O O . ALA A 1 96 ? 19.962 -3.418 -9.719 1.00 60.84 96 ALA A O 1
ATOM 767 N N . ARG A 1 97 ? 18.096 -2.467 -8.907 1.00 59.50 97 ARG A N 1
ATOM 768 C CA . ARG A 1 97 ? 18.760 -1.670 -7.853 1.00 59.50 97 ARG A CA 1
ATOM 769 C C . ARG A 1 97 ? 19.325 -2.508 -6.698 1.00 59.50 97 ARG A C 1
ATOM 771 O O . ARG A 1 97 ? 19.990 -1.949 -5.832 1.00 59.50 97 ARG A O 1
ATOM 778 N N . GLY A 1 98 ? 19.109 -3.827 -6.684 1.00 51.28 98 GLY A N 1
ATOM 779 C CA . GLY A 1 98 ? 19.725 -4.718 -5.698 1.00 51.28 98 GLY A CA 1
ATOM 780 C C . GLY A 1 98 ? 19.314 -4.365 -4.272 1.00 51.28 98 GLY A C 1
ATOM 781 O O . GLY A 1 98 ? 20.162 -4.248 -3.387 1.00 51.28 98 GLY A O 1
ATOM 782 N N . ILE A 1 99 ? 18.013 -4.145 -4.069 1.00 55.94 99 ILE A N 1
ATOM 783 C CA . ILE A 1 99 ? 17.465 -3.810 -2.760 1.00 55.94 99 ILE A CA 1
ATOM 784 C C . ILE A 1 99 ? 17.901 -4.890 -1.754 1.00 55.94 99 ILE A C 1
ATOM 786 O O . ILE A 1 99 ? 17.844 -6.085 -2.049 1.00 55.94 99 ILE A O 1
ATOM 790 N N . THR A 1 100 ? 18.432 -4.445 -0.611 1.00 54.88 100 THR A N 1
ATOM 791 C CA . THR A 1 100 ? 19.071 -5.268 0.432 1.00 54.88 100 THR A CA 1
ATOM 792 C C . THR A 1 100 ? 18.297 -6.558 0.740 1.00 54.88 100 THR A C 1
ATOM 794 O O . THR A 1 100 ? 17.078 -6.592 0.602 1.00 54.88 100 THR A O 1
ATOM 797 N N . MET A 1 101 ? 18.992 -7.615 1.199 1.00 52.53 101 MET A N 1
ATOM 798 C CA . MET A 1 101 ? 18.514 -9.016 1.312 1.00 52.53 101 MET A CA 1
ATOM 799 C C . MET A 1 101 ? 17.123 -9.258 1.953 1.00 52.53 101 MET A C 1
ATOM 801 O O . MET A 1 101 ? 16.628 -10.385 1.912 1.00 52.53 101 MET A O 1
ATOM 805 N N . HIS A 1 102 ? 16.482 -8.253 2.556 1.00 59.91 102 HIS A N 1
ATOM 806 C CA . HIS A 1 102 ? 15.202 -8.369 3.259 1.00 59.91 102 HIS A CA 1
ATOM 807 C C . HIS A 1 102 ? 14.139 -7.342 2.844 1.00 59.91 102 HIS A C 1
ATOM 809 O O . HIS A 1 102 ? 13.112 -7.238 3.521 1.00 59.91 102 HIS A O 1
ATOM 815 N N . GLN A 1 103 ? 14.360 -6.573 1.780 1.00 74.00 103 GLN A N 1
ATOM 816 C CA . GLN A 1 103 ? 13.356 -5.677 1.212 1.00 74.00 103 GLN A CA 1
ATOM 817 C C . GLN A 1 103 ? 12.771 -6.311 -0.055 1.00 74.00 103 GLN A C 1
ATOM 819 O O . GLN A 1 103 ? 13.467 -6.625 -1.014 1.00 74.00 103 GLN A O 1
ATOM 824 N N . THR A 1 104 ? 11.463 -6.530 -0.024 1.00 82.31 104 THR A N 1
ATOM 825 C CA . THR A 1 104 ? 10.653 -7.064 -1.122 1.00 82.31 104 THR A CA 1
ATOM 826 C C . THR A 1 104 ? 9.604 -6.031 -1.521 1.00 82.31 104 THR A C 1
ATOM 828 O O . THR A 1 104 ? 9.277 -5.147 -0.727 1.00 82.31 104 THR A O 1
ATOM 831 N N . MET A 1 105 ? 9.013 -6.180 -2.710 1.00 85.88 105 MET A N 1
ATOM 832 C CA . MET A 1 105 ? 7.846 -5.390 -3.128 1.00 85.88 105 MET A CA 1
ATOM 833 C C . MET A 1 105 ? 6.764 -5.356 -2.034 1.00 85.88 105 MET A C 1
ATOM 835 O O . MET A 1 105 ? 6.298 -4.288 -1.661 1.00 85.88 105 MET A O 1
ATOM 839 N N . GLY A 1 106 ? 6.436 -6.506 -1.433 1.00 90.31 106 GLY A N 1
ATOM 840 C CA . GLY A 1 106 ? 5.450 -6.578 -0.352 1.00 90.31 106 GLY A CA 1
ATOM 841 C C . GLY A 1 106 ? 5.843 -5.802 0.909 1.00 90.31 106 GLY A C 1
ATOM 842 O O . GLY A 1 106 ? 4.995 -5.142 1.492 1.00 90.31 106 GLY A O 1
ATOM 843 N N . THR A 1 107 ? 7.112 -5.826 1.333 1.00 91.38 107 THR A N 1
ATOM 844 C CA . THR A 1 107 ? 7.530 -5.043 2.516 1.00 91.38 107 THR A CA 1
ATOM 845 C C . THR A 1 107 ? 7.539 -3.543 2.239 1.00 91.38 107 THR A C 1
ATOM 847 O O . THR A 1 107 ? 7.209 -2.776 3.133 1.00 91.38 107 THR A O 1
ATOM 850 N N . LEU A 1 108 ? 7.889 -3.128 1.018 1.00 90.00 108 LEU A N 1
ATOM 851 C CA . LEU A 1 108 ? 7.881 -1.716 0.623 1.00 90.00 108 LEU A CA 1
ATOM 852 C C . LEU A 1 108 ? 6.445 -1.197 0.497 1.00 90.00 108 LEU A C 1
ATOM 854 O O . LEU A 1 108 ? 6.107 -0.187 1.098 1.00 90.00 108 LEU A O 1
ATOM 858 N N . LEU A 1 109 ? 5.557 -1.948 -0.159 1.00 93.38 109 LEU A N 1
ATOM 859 C CA . LEU A 1 109 ? 4.132 -1.615 -0.198 1.00 93.38 109 LEU A CA 1
ATOM 860 C C . LEU A 1 109 ? 3.510 -1.592 1.201 1.00 93.38 109 LEU A C 1
ATOM 862 O O . LEU A 1 109 ? 2.750 -0.682 1.503 1.00 93.38 109 LEU A O 1
ATOM 866 N N . ALA A 1 110 ? 3.829 -2.559 2.067 1.00 95.81 110 ALA A N 1
ATOM 867 C CA . ALA A 1 110 ? 3.344 -2.562 3.447 1.00 95.81 110 ALA A CA 1
ATOM 868 C C . ALA A 1 110 ? 3.790 -1.309 4.215 1.00 95.81 110 ALA A C 1
ATOM 870 O O . ALA A 1 110 ? 3.001 -0.756 4.979 1.00 95.81 110 ALA A O 1
ATOM 871 N N . HIS A 1 111 ? 5.028 -0.863 3.991 1.00 95.12 111 HIS A N 1
ATOM 872 C CA . HIS A 1 111 ? 5.552 0.372 4.556 1.00 95.12 111 HIS A CA 1
ATOM 873 C C . HIS A 1 111 ? 4.756 1.586 4.059 1.00 95.12 111 HIS A C 1
ATOM 875 O O . HIS A 1 111 ? 4.134 2.273 4.864 1.00 95.12 111 HIS A O 1
ATOM 881 N N . GLU A 1 112 ? 4.673 1.800 2.745 1.00 95.25 112 GLU A N 1
ATOM 882 C CA . GLU A 1 112 ? 3.978 2.971 2.194 1.00 95.25 112 GLU A CA 1
ATOM 883 C C . GLU A 1 112 ? 2.479 2.985 2.501 1.00 95.25 112 GLU A C 1
ATOM 885 O O . GLU A 1 112 ? 1.904 4.033 2.788 1.00 95.25 112 GLU A O 1
ATOM 890 N N . ILE A 1 113 ? 1.827 1.819 2.517 1.00 97.38 113 ILE A N 1
ATOM 891 C CA . ILE A 1 113 ? 0.434 1.703 2.958 1.00 97.38 113 ILE A CA 1
ATOM 892 C C . ILE A 1 113 ? 0.286 2.207 4.398 1.00 97.38 113 ILE A C 1
ATOM 894 O O . ILE A 1 113 ? -0.709 2.863 4.706 1.00 97.38 113 ILE A O 1
ATOM 898 N N . GLY A 1 114 ? 1.273 1.956 5.262 1.00 96.81 114 GLY A N 1
ATOM 899 C CA . GLY A 1 114 ? 1.283 2.430 6.643 1.00 96.81 114 GLY A CA 1
ATOM 900 C C . GLY A 1 114 ? 1.253 3.956 6.786 1.00 96.81 114 GLY A C 1
ATOM 901 O O . GLY A 1 114 ? 0.715 4.462 7.771 1.00 96.81 114 GLY A O 1
ATOM 902 N N . HIS A 1 115 ? 1.737 4.678 5.774 1.00 96.25 115 HIS A N 1
ATOM 903 C CA . HIS A 1 115 ? 1.698 6.141 5.692 1.00 96.25 115 HIS A CA 1
ATOM 904 C C . HIS A 1 115 ? 0.381 6.696 5.131 1.00 96.25 115 HIS A C 1
ATOM 906 O O . HIS A 1 115 ? 0.150 7.905 5.174 1.00 96.25 115 HIS A O 1
ATOM 912 N N . THR A 1 116 ? -0.515 5.848 4.616 1.00 97.00 116 THR A N 1
ATOM 913 C CA . THR A 1 116 ? -1.777 6.315 4.022 1.00 97.00 116 THR A CA 1
ATOM 914 C C . THR A 1 116 ? -2.787 6.761 5.077 1.00 97.00 116 THR A C 1
ATOM 916 O O . THR A 1 116 ? -2.920 6.165 6.149 1.00 97.00 116 THR A O 1
ATOM 919 N N . GLN A 1 117 ? -3.573 7.791 4.760 1.00 95.69 117 GLN A N 1
ATOM 920 C CA . GLN A 1 117 ? -4.614 8.314 5.650 1.00 95.69 117 GLN A CA 1
ATOM 921 C C . GLN A 1 117 ? -5.631 7.245 6.061 1.00 95.69 117 GLN A C 1
ATOM 923 O O . GLN A 1 117 ? -6.021 7.190 7.227 1.00 95.69 117 GLN A O 1
ATOM 928 N N . SER A 1 118 ? -6.035 6.372 5.135 1.00 95.94 118 SER A N 1
ATOM 929 C CA . SER A 1 118 ? -6.991 5.303 5.446 1.00 95.94 118 SER A CA 1
ATOM 930 C C . SER A 1 118 ? -6.400 4.275 6.395 1.00 95.94 118 SER A C 1
ATOM 932 O O . SER A 1 118 ? -7.098 3.805 7.287 1.00 95.94 118 SER A O 1
ATOM 934 N N . TYR A 1 119 ? -5.110 3.964 6.273 1.00 96.69 119 TYR A N 1
ATOM 935 C CA . TYR A 1 119 ? -4.453 3.092 7.234 1.00 96.69 119 TYR A CA 1
ATOM 936 C C . TYR A 1 119 ? -4.345 3.740 8.619 1.00 96.69 119 TYR A C 1
ATOM 938 O O . TYR A 1 119 ? -4.742 3.145 9.627 1.00 96.69 119 TYR A O 1
ATOM 946 N N . MET A 1 120 ? -3.860 4.982 8.666 1.00 95.69 120 MET A N 1
ATOM 947 C CA . MET A 1 120 ? -3.66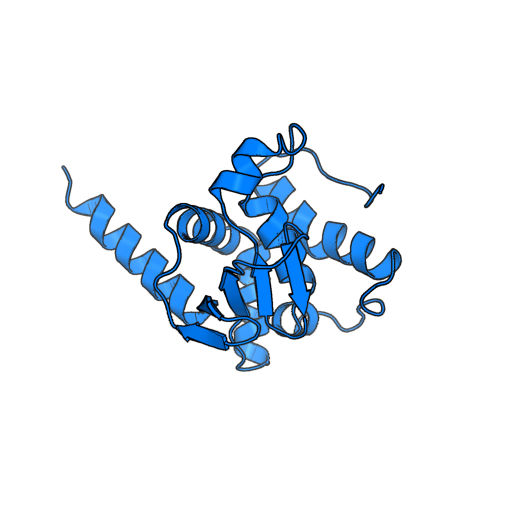3 5.744 9.900 1.00 95.69 120 MET A CA 1
ATOM 948 C C . MET A 1 120 ? -4.967 6.001 10.668 1.00 95.69 120 MET A C 1
ATOM 950 O O . MET A 1 120 ? -4.931 6.105 11.892 1.00 95.69 120 MET A O 1
ATOM 954 N N . ALA A 1 121 ? -6.121 6.017 9.992 1.00 93.44 121 ALA A N 1
ATOM 955 C CA . ALA A 1 121 ? -7.438 6.179 10.616 1.00 93.44 121 ALA A CA 1
ATOM 956 C C . ALA A 1 121 ? -7.776 5.103 11.670 1.00 93.44 121 ALA A C 1
ATOM 958 O O . ALA A 1 121 ? -8.630 5.323 12.526 1.00 93.44 121 ALA A O 1
ATOM 959 N N . ASN A 1 122 ? -7.076 3.963 11.664 1.00 92.25 122 ASN A N 1
ATOM 960 C CA . ASN A 1 122 ? -7.209 2.929 12.694 1.00 92.25 122 ASN A CA 1
ATOM 961 C C . ASN A 1 122 ? -6.633 3.335 14.064 1.00 92.25 122 ASN A C 1
ATOM 963 O O . ASN A 1 122 ? -6.782 2.591 15.036 1.00 92.25 122 ASN A O 1
ATOM 967 N N . TYR A 1 123 ? -5.924 4.461 14.150 1.00 94.12 123 TYR A N 1
ATOM 968 C CA . TYR A 1 123 ? -5.115 4.822 15.305 1.00 94.12 123 TYR A CA 1
ATOM 969 C C . TYR A 1 123 ? -5.522 6.184 15.860 1.00 94.12 123 TYR A C 1
ATOM 971 O O . TYR A 1 123 ? -5.745 7.145 15.131 1.00 94.12 123 TYR A O 1
ATOM 979 N N . SER A 1 124 ? -5.576 6.284 17.189 1.00 92.19 124 SER A N 1
ATOM 980 C CA . SER A 1 124 ? -5.868 7.540 17.890 1.00 92.19 124 SER A CA 1
ATOM 981 C C . SER A 1 124 ? -4.696 8.523 17.882 1.00 92.19 124 SER A C 1
ATOM 983 O O . SER A 1 124 ? -4.890 9.715 18.110 1.00 92.19 124 SER A O 1
ATOM 985 N N . PHE A 1 125 ? -3.481 8.026 17.646 1.00 92.94 125 PHE A N 1
ATOM 986 C CA . PHE A 1 125 ? -2.266 8.818 17.565 1.00 92.94 125 PHE A CA 1
ATOM 987 C C . PHE A 1 125 ? -1.332 8.241 16.504 1.00 92.94 125 PHE A C 1
ATOM 989 O O . PHE A 1 125 ? -0.981 7.060 16.556 1.00 92.94 125 PHE A O 1
ATOM 996 N N . VAL A 1 126 ? -0.890 9.107 15.595 1.00 93.69 126 VAL A N 1
ATOM 997 C CA . VAL A 1 126 ? 0.170 8.832 14.627 1.00 93.69 126 VAL A CA 1
ATOM 998 C C . VAL A 1 126 ? 1.138 10.021 14.634 1.00 93.69 126 VAL A C 1
ATOM 1000 O O . VAL A 1 126 ? 0.671 11.164 14.653 1.00 93.69 126 VAL A O 1
ATOM 1003 N N . PRO A 1 127 ? 2.467 9.802 14.669 1.00 93.75 127 PRO A N 1
ATOM 1004 C CA . PRO A 1 127 ? 3.431 10.896 14.577 1.00 93.75 127 PRO A CA 1
ATOM 1005 C C . PRO A 1 127 ? 3.312 11.654 13.249 1.00 93.75 127 PRO A C 1
ATOM 1007 O O . PRO A 1 127 ? 2.877 11.093 12.247 1.00 93.75 127 PRO A O 1
ATOM 1010 N N . SER A 1 128 ? 3.739 12.918 13.234 1.00 91.25 128 SER A N 1
ATOM 1011 C CA . SER A 1 128 ? 3.649 13.772 12.046 1.00 91.25 128 SER A CA 1
ATOM 1012 C C . SER A 1 128 ? 4.376 13.171 10.830 1.00 91.25 128 SER A C 1
ATOM 1014 O O . SER A 1 128 ? 5.536 12.769 10.986 1.00 91.25 128 SER A O 1
ATOM 1016 N N . PRO A 1 129 ? 3.755 13.168 9.633 1.00 87.94 129 PRO A N 1
ATOM 1017 C CA . PRO A 1 129 ? 4.383 12.703 8.395 1.00 87.94 129 PRO A CA 1
ATOM 1018 C C . PRO A 1 129 ? 5.727 13.378 8.097 1.00 87.94 129 PRO A C 1
ATOM 1020 O O . PRO A 1 129 ? 5.932 14.542 8.454 1.00 87.94 129 PRO A O 1
ATOM 1023 N N . GLY A 1 130 ? 6.639 12.652 7.444 1.00 84.50 130 GLY A N 1
ATOM 1024 C CA . GLY A 1 130 ? 7.969 13.156 7.068 1.00 84.50 130 GLY A CA 1
ATOM 1025 C C . GLY A 1 130 ? 8.953 13.290 8.236 1.00 84.50 130 GLY A C 1
ATOM 1026 O O . GLY A 1 130 ? 9.983 13.952 8.113 1.00 84.50 130 GLY A O 1
ATOM 1027 N N . THR A 1 131 ? 8.643 12.693 9.391 1.00 90.00 131 THR A N 1
ATOM 1028 C CA . THR A 1 131 ? 9.542 12.644 10.553 1.00 90.00 131 THR A CA 1
ATOM 1029 C C . THR A 1 131 ? 10.062 11.229 10.776 1.00 90.00 131 THR A C 1
ATOM 1031 O O . THR A 1 131 ? 9.322 10.265 10.600 1.00 90.00 131 THR A O 1
ATOM 1034 N N . ASN A 1 132 ? 11.286 11.081 11.295 1.00 90.38 132 ASN A N 1
ATOM 1035 C CA . ASN A 1 132 ? 11.825 9.762 11.670 1.00 90.38 132 ASN A CA 1
ATOM 1036 C C . ASN A 1 132 ? 10.923 9.013 12.669 1.00 90.38 132 ASN A C 1
ATOM 1038 O O . ASN A 1 132 ? 10.913 7.786 12.711 1.00 90.38 132 ASN A O 1
ATOM 1042 N N . SER A 1 133 ? 10.173 9.736 13.505 1.00 92.75 133 SER A N 1
ATOM 1043 C CA . SER A 1 133 ? 9.198 9.129 14.414 1.00 92.75 133 SER A CA 1
ATOM 1044 C C . SER A 1 133 ? 8.039 8.480 13.658 1.00 92.75 133 SER A C 1
ATOM 1046 O O . SER A 1 133 ? 7.588 7.413 14.062 1.00 92.75 133 SER A O 1
ATOM 1048 N N . ASN A 1 134 ? 7.562 9.107 12.579 1.00 93.75 134 ASN A N 1
ATOM 1049 C CA . ASN A 1 134 ? 6.532 8.545 11.712 1.00 93.75 134 ASN A CA 1
ATOM 1050 C C . ASN A 1 134 ? 7.076 7.355 10.914 1.00 93.75 134 ASN A C 1
ATOM 1052 O O . ASN A 1 134 ? 6.430 6.317 10.928 1.00 93.75 134 ASN A O 1
ATOM 1056 N N . GLU A 1 135 ? 8.299 7.428 10.384 1.00 93.19 135 GLU A N 1
ATOM 1057 C CA . GLU A 1 135 ? 8.947 6.275 9.735 1.00 93.19 135 GLU A CA 1
ATOM 1058 C C . GLU A 1 135 ? 9.061 5.068 10.677 1.00 93.19 135 GLU A C 1
ATOM 1060 O O . GLU A 1 135 ? 8.591 3.975 10.369 1.00 93.19 135 GLU A O 1
ATOM 1065 N N . ASN A 1 136 ? 9.602 5.258 11.884 1.00 93.50 136 ASN A N 1
ATOM 1066 C CA . ASN A 1 136 ? 9.710 4.182 12.877 1.00 93.50 136 ASN A CA 1
ATOM 1067 C C . ASN A 1 136 ? 8.341 3.637 13.310 1.00 93.50 136 ASN A C 1
ATOM 1069 O O . ASN A 1 136 ? 8.178 2.432 13.538 1.00 93.50 136 ASN A O 1
ATOM 1073 N N . TRP A 1 137 ? 7.349 4.521 13.433 1.00 95.06 137 TRP A N 1
ATOM 1074 C CA . TRP A 1 137 ? 5.983 4.122 13.739 1.00 95.06 137 TRP A CA 1
ATOM 1075 C C . TRP A 1 137 ? 5.401 3.265 12.616 1.00 95.06 137 TRP A C 1
ATOM 1077 O O . TRP A 1 137 ? 4.837 2.214 12.917 1.00 95.06 137 TRP A O 1
ATOM 1087 N N . THR A 1 138 ? 5.582 3.663 11.357 1.00 95.19 138 THR A N 1
ATOM 1088 C CA . THR A 1 138 ? 5.116 2.947 10.165 1.00 95.19 138 THR A CA 1
ATOM 1089 C C . THR A 1 138 ? 5.784 1.587 10.048 1.00 95.19 138 THR A C 1
ATOM 1091 O O . THR A 1 138 ? 5.103 0.581 9.836 1.00 95.19 138 THR A O 1
ATOM 1094 N N . VAL A 1 139 ? 7.091 1.513 10.304 1.00 94.06 139 VAL A N 1
ATOM 1095 C CA . VAL A 1 139 ? 7.795 0.233 10.348 1.00 94.06 139 VAL A CA 1
ATOM 1096 C C . VAL A 1 139 ? 7.170 -0.690 11.393 1.00 94.06 139 VAL A C 1
ATOM 1098 O O . VAL A 1 139 ? 6.770 -1.802 11.068 1.00 94.06 139 VAL A O 1
ATOM 1101 N N . THR A 1 140 ? 6.986 -0.216 12.625 1.00 94.50 140 THR A N 1
ATOM 1102 C CA . THR A 1 140 ? 6.430 -1.034 13.717 1.00 94.50 140 THR A CA 1
ATOM 1103 C C . THR A 1 140 ? 4.974 -1.440 13.467 1.00 94.50 140 THR A C 1
ATOM 1105 O O . THR A 1 140 ? 4.566 -2.561 13.769 1.00 94.50 140 THR A O 1
ATOM 1108 N N . ASN A 1 141 ? 4.163 -0.513 12.954 1.00 95.81 141 ASN A N 1
ATOM 1109 C CA . ASN A 1 141 ? 2.715 -0.666 12.888 1.00 95.81 141 ASN A CA 1
ATOM 1110 C C . ASN A 1 141 ? 2.216 -1.180 11.550 1.00 95.81 141 ASN A C 1
ATOM 1112 O O . ASN A 1 141 ? 1.037 -1.504 11.494 1.00 95.81 141 ASN A O 1
ATOM 1116 N N . ALA A 1 142 ? 3.047 -1.262 10.511 1.00 96.56 142 ALA A N 1
ATOM 1117 C CA . ALA A 1 142 ? 2.652 -1.766 9.202 1.00 96.56 142 ALA A CA 1
ATOM 1118 C C . ALA A 1 142 ? 3.675 -2.761 8.632 1.00 96.56 142 ALA A C 1
ATOM 1120 O O . ALA A 1 142 ? 3.357 -3.942 8.468 1.00 96.56 142 ALA A O 1
ATOM 1121 N N . GLU A 1 143 ? 4.913 -2.321 8.393 1.00 95.12 143 GLU A N 1
ATOM 1122 C CA . GLU A 1 143 ? 5.944 -3.144 7.743 1.00 95.12 143 GLU A CA 1
ATOM 1123 C C . GLU A 1 143 ? 6.268 -4.412 8.551 1.00 95.12 143 GLU A C 1
ATOM 1125 O O . GLU A 1 143 ? 6.232 -5.517 8.010 1.00 95.12 143 GLU A O 1
ATOM 1130 N N . ASP A 1 144 ? 6.528 -4.283 9.855 1.00 95.00 144 ASP A N 1
ATOM 1131 C CA . ASP A 1 144 ? 6.899 -5.395 10.735 1.00 95.00 144 ASP A CA 1
ATOM 1132 C C . ASP A 1 144 ? 5.742 -6.370 10.974 1.00 95.00 144 ASP A C 1
ATOM 1134 O O . ASP A 1 144 ? 5.981 -7.567 11.145 1.00 95.00 144 ASP A O 1
ATOM 1138 N N . ILE A 1 145 ? 4.489 -5.905 10.903 1.00 96.38 145 ILE A N 1
ATOM 1139 C CA . ILE A 1 145 ? 3.312 -6.788 10.932 1.00 96.38 145 ILE A CA 1
ATOM 1140 C C . ILE A 1 145 ? 3.351 -7.734 9.728 1.00 96.38 145 ILE A C 1
ATOM 1142 O O . ILE A 1 145 ? 3.186 -8.949 9.875 1.00 96.38 145 ILE A O 1
ATOM 1146 N N . TYR A 1 146 ? 3.610 -7.189 8.538 1.00 96.19 146 TYR A N 1
ATOM 1147 C CA . TYR A 1 146 ? 3.719 -7.987 7.321 1.00 96.19 146 TYR A CA 1
ATOM 1148 C C . TYR A 1 146 ? 4.982 -8.864 7.313 1.00 96.19 146 TYR A C 1
ATOM 1150 O O . TYR A 1 146 ? 4.913 -10.050 6.983 1.00 96.19 146 TYR A O 1
ATOM 1158 N N . ARG A 1 147 ? 6.134 -8.330 7.740 1.00 94.50 147 ARG A N 1
ATOM 1159 C CA . ARG A 1 147 ? 7.384 -9.101 7.866 1.00 94.50 147 ARG A CA 1
ATOM 1160 C C . ARG A 1 147 ? 7.208 -10.303 8.785 1.00 94.50 147 ARG A C 1
ATOM 1162 O O . ARG A 1 147 ? 7.594 -11.405 8.399 1.00 94.50 147 ARG A O 1
ATOM 1169 N N . ALA A 1 148 ? 6.586 -10.115 9.950 1.00 95.19 148 ALA A N 1
ATOM 1170 C CA . ALA A 1 148 ? 6.303 -11.193 10.893 1.00 95.19 148 ALA A CA 1
ATOM 1171 C C . ALA A 1 148 ? 5.429 -12.283 10.257 1.00 95.19 148 ALA A C 1
ATOM 1173 O O . ALA A 1 148 ? 5.742 -13.466 10.379 1.00 95.19 148 ALA A O 1
ATOM 1174 N N . TYR A 1 149 ? 4.384 -11.891 9.522 1.00 95.31 149 TYR A N 1
ATOM 1175 C CA . TYR A 1 149 ? 3.522 -12.822 8.790 1.00 95.31 149 TYR A CA 1
ATOM 1176 C C . TYR A 1 149 ? 4.294 -13.649 7.746 1.00 95.31 149 TYR A C 1
ATOM 1178 O O . TYR A 1 149 ? 4.079 -14.854 7.629 1.00 95.31 149 TYR A O 1
ATOM 1186 N N . LYS A 1 150 ? 5.235 -13.032 7.024 1.00 92.75 150 LYS A N 1
ATOM 1187 C CA . LYS A 1 150 ? 6.071 -13.712 6.019 1.00 92.75 150 LYS A CA 1
ATOM 1188 C C . LYS A 1 150 ? 7.284 -14.450 6.605 1.00 92.75 150 LYS A C 1
ATOM 1190 O O . LYS A 1 150 ? 8.016 -15.079 5.845 1.00 92.75 150 LYS A O 1
ATOM 1195 N N . GLY A 1 151 ? 7.522 -14.371 7.917 1.00 91.69 151 GLY A N 1
ATOM 1196 C CA . GLY A 1 151 ? 8.718 -14.931 8.558 1.00 91.69 151 GLY A CA 1
ATOM 1197 C C . GLY A 1 151 ? 10.021 -14.220 8.166 1.00 91.69 151 GLY A C 1
ATOM 1198 O O . GLY A 1 151 ? 11.088 -14.830 8.189 1.00 91.69 151 GLY A O 1
ATOM 1199 N N . LEU A 1 152 ? 9.941 -12.946 7.773 1.00 89.62 152 LEU A N 1
ATOM 1200 C CA . LEU A 1 152 ? 11.093 -12.118 7.419 1.00 89.62 152 LEU A CA 1
ATOM 1201 C C . LEU A 1 152 ? 11.722 -11.481 8.670 1.00 89.62 152 LEU A C 1
ATOM 1203 O O . LEU A 1 152 ? 11.026 -11.263 9.666 1.00 89.62 152 LEU A O 1
ATOM 1207 N N . PRO A 1 153 ? 13.017 -11.112 8.629 1.00 89.56 153 PRO A N 1
ATOM 1208 C CA . PRO A 1 153 ? 13.627 -10.319 9.690 1.00 89.56 153 PRO A CA 1
ATOM 1209 C C . PRO A 1 153 ? 12.885 -8.993 9.893 1.00 89.56 153 PRO A C 1
ATOM 1211 O O . PRO A 1 153 ? 12.593 -8.287 8.921 1.00 89.56 153 PRO A O 1
ATOM 1214 N N . LEU A 1 154 ? 12.604 -8.676 11.159 1.00 90.62 154 LEU A N 1
ATOM 1215 C CA . LEU A 1 154 ? 11.965 -7.426 11.571 1.00 90.62 154 LEU A CA 1
ATOM 1216 C C . LEU A 1 154 ? 12.948 -6.264 11.465 1.00 90.62 154 LEU A C 1
ATOM 1218 O O . LEU A 1 154 ? 14.103 -6.376 11.892 1.00 90.62 154 LEU A O 1
ATOM 1222 N N . ARG A 1 155 ? 12.474 -5.134 10.951 1.00 79.75 155 ARG A N 1
ATOM 1223 C CA . ARG A 1 155 ? 13.246 -3.904 10.827 1.00 79.75 155 ARG A CA 1
ATOM 1224 C C . ARG A 1 155 ? 12.968 -3.072 12.076 1.00 79.75 155 ARG A C 1
ATOM 1226 O O . ARG A 1 155 ? 12.205 -2.133 12.052 1.00 79.75 155 ARG A O 1
ATOM 1233 N N . ARG A 1 156 ? 13.564 -3.436 13.215 1.00 71.31 156 ARG A N 1
ATOM 1234 C CA . ARG A 1 156 ? 13.195 -2.836 14.518 1.00 71.31 156 ARG A CA 1
ATOM 1235 C C . ARG A 1 156 ? 13.318 -1.304 14.585 1.00 71.31 156 ARG A C 1
ATOM 1237 O O . ARG A 1 156 ? 12.681 -0.726 15.454 1.00 71.31 156 ARG A O 1
ATOM 1244 N N . ASN A 1 157 ? 14.118 -0.685 13.708 1.00 66.56 157 ASN A N 1
ATOM 1245 C CA . ASN A 1 157 ? 14.198 0.762 13.490 1.00 66.56 157 ASN A CA 1
ATOM 1246 C C . ASN A 1 157 ? 14.410 1.071 11.997 1.00 66.56 157 ASN A C 1
ATOM 1248 O O . ASN A 1 157 ? 15.021 0.282 11.266 1.00 66.56 157 ASN A O 1
ATOM 1252 N N . TYR A 1 158 ? 13.955 2.245 11.565 1.00 59.19 158 TYR A N 1
ATOM 1253 C CA . TYR A 1 158 ? 14.316 2.847 10.288 1.00 59.19 158 TYR A CA 1
ATOM 1254 C C . TYR A 1 158 ? 15.706 3.489 10.414 1.00 59.19 158 TYR A C 1
ATOM 1256 O O . TYR A 1 158 ? 15.839 4.651 10.797 1.00 59.19 158 TYR A O 1
ATOM 1264 N N . ASP A 1 159 ? 16.750 2.706 10.144 1.00 57.53 159 ASP A N 1
ATOM 1265 C CA . ASP A 1 159 ? 18.099 3.237 9.940 1.00 57.53 159 ASP A CA 1
ATOM 1266 C C . ASP A 1 159 ? 18.216 3.688 8.469 1.00 57.53 159 ASP A C 1
ATOM 1268 O O . ASP A 1 159 ? 17.852 2.923 7.565 1.00 57.53 159 ASP A O 1
ATOM 1272 N N . ASN A 1 160 ? 18.642 4.943 8.263 1.00 47.81 160 ASN A N 1
ATOM 1273 C CA . ASN A 1 160 ? 18.884 5.562 6.950 1.00 47.81 160 ASN A CA 1
ATOM 1274 C C . ASN A 1 160 ? 20.046 4.900 6.206 1.00 47.81 160 ASN A C 1
ATOM 1276 O O . ASN A 1 160 ? 21.102 4.690 6.847 1.00 47.81 160 ASN A O 1
#